Protein AF-S5TGA6-F1 (afdb_monomer_lite)

pLDDT: mean 88.19, std 15.56, range [54.31, 98.81]

Organism: NCBI:txid1198232

Structure (mmCIF, N/CA/C/O backbone):
data_AF-S5TGA6-F1
#
_entry.id   AF-S5TGA6-F1
#
loop_
_atom_site.group_PDB
_atom_site.id
_atom_site.type_symbol
_atom_site.label_atom_id
_atom_site.label_alt_id
_atom_site.label_comp_id
_atom_site.label_asym_id
_atom_site.label_entity_id
_atom_site.label_seq_id
_atom_site.pdbx_PDB_ins_code
_atom_site.Cartn_x
_atom_site.Cartn_y
_atom_site.Cartn_z
_atom_site.occupancy
_atom_site.B_iso_or_equiv
_atom_site.auth_seq_id
_atom_site.auth_comp_id
_atom_site.auth_asym_id
_atom_site.auth_atom_id
_atom_site.pdbx_PDB_model_num
ATOM 1 N N . MET A 1 1 ? 55.217 7.092 -38.363 1.00 58.06 1 MET A N 1
ATOM 2 C CA . MET A 1 1 ? 53.821 7.505 -38.066 1.00 58.06 1 MET A CA 1
ATOM 3 C C . MET A 1 1 ? 52.846 6.341 -37.883 1.00 58.06 1 MET A C 1
ATOM 5 O O . MET A 1 1 ? 52.229 6.282 -36.831 1.00 58.06 1 MET A O 1
ATOM 9 N N . LYS A 1 2 ? 52.725 5.386 -38.821 1.00 56.62 2 LYS A N 1
ATOM 10 C CA . LYS A 1 2 ? 51.739 4.282 -38.725 1.00 56.62 2 LYS A CA 1
ATOM 11 C C . LYS A 1 2 ? 51.888 3.380 -37.480 1.00 56.62 2 LYS A C 1
ATOM 13 O O . LYS A 1 2 ? 50.887 2.978 -36.902 1.00 56.62 2 LYS A O 1
ATOM 18 N N . ALA A 1 3 ? 53.118 3.106 -37.030 1.00 59.44 3 ALA A N 1
ATOM 19 C CA . ALA A 1 3 ? 53.367 2.276 -35.844 1.00 59.44 3 ALA A CA 1
ATOM 20 C C . ALA A 1 3 ? 52.942 2.955 -34.527 1.00 59.44 3 ALA A C 1
ATOM 22 O O . ALA A 1 3 ? 52.358 2.304 -33.668 1.00 59.44 3 ALA A O 1
ATOM 23 N N . ILE A 1 4 ? 53.168 4.265 -34.399 1.00 63.78 4 ILE A N 1
ATOM 24 C CA . ILE A 1 4 ? 52.793 5.059 -33.216 1.00 63.78 4 ILE A CA 1
ATOM 25 C C . ILE A 1 4 ? 51.266 5.138 -33.099 1.00 63.78 4 ILE A C 1
ATOM 27 O O . ILE A 1 4 ? 50.721 4.939 -32.020 1.00 63.78 4 ILE A O 1
ATOM 31 N N . PHE A 1 5 ? 50.572 5.311 -34.227 1.00 64.81 5 PHE A N 1
ATOM 32 C CA . PHE A 1 5 ? 49.107 5.329 -34.277 1.00 64.81 5 PHE A CA 1
ATOM 33 C C . PHE A 1 5 ? 48.487 3.988 -33.862 1.00 64.81 5 PHE A C 1
ATOM 35 O O . PHE A 1 5 ? 47.477 3.959 -33.168 1.00 64.81 5 PHE A O 1
ATOM 42 N N . LYS A 1 6 ? 49.122 2.869 -34.235 1.00 65.25 6 LYS A N 1
ATOM 43 C CA . LYS A 1 6 ? 48.671 1.522 -33.862 1.00 65.25 6 LYS A CA 1
ATOM 44 C C . LYS A 1 6 ? 48.838 1.259 -32.361 1.00 65.25 6 LYS A C 1
ATOM 46 O O . LYS A 1 6 ? 47.935 0.709 -31.746 1.00 65.25 6 LYS A O 1
ATOM 51 N N . HIS A 1 7 ? 49.946 1.704 -31.766 1.00 69.00 7 HIS A N 1
ATOM 52 C CA . HIS A 1 7 ? 50.160 1.597 -30.317 1.00 69.00 7 HIS A CA 1
ATOM 53 C C . HIS A 1 7 ? 49.216 2.514 -29.538 1.00 69.00 7 HIS A C 1
ATOM 55 O O . HIS A 1 7 ? 48.646 2.086 -28.541 1.00 69.00 7 HIS A O 1
ATOM 61 N N . PHE A 1 8 ? 48.978 3.733 -30.025 1.00 72.62 8 PHE A N 1
ATOM 62 C CA . PHE A 1 8 ? 48.020 4.652 -29.415 1.00 72.62 8 PHE A CA 1
ATOM 63 C C . PHE A 1 8 ? 46.593 4.086 -29.455 1.00 72.62 8 PHE A C 1
ATOM 65 O O . PHE A 1 8 ? 45.897 4.098 -28.446 1.00 72.62 8 PHE A O 1
ATOM 72 N N . PHE A 1 9 ? 46.187 3.496 -30.583 1.00 71.56 9 PHE A N 1
ATOM 73 C CA . PHE A 1 9 ? 44.882 2.849 -30.721 1.00 71.56 9 PHE A CA 1
ATOM 74 C C . PHE A 1 9 ? 44.727 1.642 -29.781 1.00 71.56 9 PHE A C 1
ATOM 76 O O . PHE A 1 9 ? 43.699 1.501 -29.126 1.00 71.56 9 PHE A O 1
ATOM 83 N N . VAL A 1 10 ? 45.765 0.810 -29.642 1.00 71.19 10 VAL A N 1
ATOM 84 C CA . VAL A 1 10 ? 45.767 -0.327 -28.703 1.00 71.19 10 VAL A CA 1
ATOM 85 C C . VAL A 1 10 ? 45.691 0.147 -27.247 1.00 71.19 10 VAL A C 1
ATOM 87 O O . VAL A 1 10 ? 44.916 -0.404 -26.472 1.00 71.19 10 VAL A O 1
ATOM 90 N N . ILE A 1 11 ? 46.422 1.202 -26.876 1.00 70.88 11 ILE A N 1
ATOM 91 C CA . ILE A 1 11 ? 46.397 1.773 -25.519 1.00 70.88 11 ILE A CA 1
ATOM 92 C C . ILE A 1 11 ? 45.028 2.394 -25.196 1.00 70.88 11 ILE A C 1
ATOM 94 O O . ILE A 1 11 ? 44.539 2.235 -24.080 1.00 70.88 11 ILE A O 1
ATOM 98 N N . VAL A 1 12 ? 44.380 3.063 -26.155 1.00 71.56 12 VAL A N 1
ATOM 99 C CA . VAL A 1 12 ? 43.028 3.625 -25.978 1.00 71.56 12 VAL A CA 1
ATOM 100 C C . VAL A 1 12 ? 41.984 2.517 -25.807 1.00 71.56 12 VAL A C 1
ATOM 102 O O . VAL A 1 12 ? 41.142 2.611 -24.914 1.00 71.56 12 VAL A O 1
ATOM 105 N N . VAL A 1 13 ? 42.062 1.437 -26.591 1.00 71.06 13 VAL A N 1
ATOM 106 C CA . VAL A 1 13 ? 41.156 0.281 -26.458 1.00 71.06 13 VAL A CA 1
ATOM 107 C C . VAL A 1 13 ? 41.368 -0.442 -25.123 1.00 71.06 13 VAL A C 1
ATOM 109 O O . VAL A 1 13 ? 40.393 -0.748 -24.442 1.00 71.06 13 VAL A O 1
ATOM 112 N N . ILE A 1 14 ? 42.618 -0.651 -24.694 1.00 67.69 14 ILE A N 1
ATOM 113 C CA . ILE A 1 14 ? 42.930 -1.294 -23.406 1.00 67.69 14 ILE A CA 1
ATOM 114 C C . ILE A 1 14 ? 42.445 -0.439 -22.225 1.00 67.69 14 ILE A C 1
ATOM 116 O O . ILE A 1 14 ? 41.804 -0.969 -21.323 1.00 67.69 14 ILE A O 1
ATOM 120 N N . ASN A 1 15 ? 42.674 0.878 -22.242 1.00 61.03 15 ASN A N 1
ATOM 121 C CA . ASN A 1 15 ? 42.195 1.767 -21.175 1.00 61.03 15 ASN A CA 1
ATOM 122 C C . ASN A 1 15 ? 40.662 1.881 -21.135 1.00 61.03 15 ASN A C 1
ATOM 124 O O . ASN A 1 15 ? 40.094 2.050 -20.059 1.00 61.03 15 ASN A O 1
ATOM 128 N N . SER A 1 16 ? 39.984 1.726 -22.276 1.00 61.44 16 SER A N 1
ATOM 129 C CA . SER A 1 16 ? 38.515 1.719 -22.337 1.00 61.44 16 SER A CA 1
ATOM 130 C C . SER A 1 16 ? 37.903 0.426 -21.778 1.00 61.44 16 SER A C 1
ATOM 132 O O . SER A 1 16 ? 36.767 0.441 -21.314 1.00 61.44 16 SER A O 1
ATOM 134 N N . LEU A 1 17 ? 38.650 -0.685 -21.768 1.00 60.00 17 LEU A N 1
ATOM 135 C CA . LEU A 1 17 ? 38.204 -1.973 -21.215 1.00 60.00 17 LEU A CA 1
ATOM 136 C C . LEU A 1 17 ? 38.352 -2.067 -19.685 1.00 60.00 17 LEU A C 1
ATOM 138 O O . LEU A 1 17 ? 37.691 -2.891 -19.056 1.00 60.00 17 LEU A O 1
ATOM 142 N N . ILE A 1 18 ? 39.177 -1.218 -19.063 1.00 59.59 18 ILE A N 1
ATOM 143 C CA . ILE A 1 18 ? 39.381 -1.205 -17.600 1.00 59.59 18 ILE A CA 1
ATOM 144 C C . ILE A 1 18 ? 38.226 -0.480 -16.874 1.00 59.59 18 ILE A C 1
ATOM 146 O O . ILE A 1 18 ? 37.986 -0.710 -15.689 1.00 59.59 18 ILE A O 1
ATOM 150 N N . ALA A 1 19 ? 37.438 0.331 -17.586 1.00 54.31 19 ALA A N 1
ATOM 151 C CA . ALA A 1 19 ? 36.354 1.133 -17.013 1.00 54.31 19 ALA A CA 1
ATOM 152 C C . ALA A 1 19 ? 35.086 0.343 -16.611 1.00 54.31 19 ALA A C 1
ATOM 154 O O . ALA A 1 19 ? 34.166 0.929 -16.045 1.00 54.31 19 ALA A O 1
ATOM 155 N N . CYS A 1 20 ? 35.016 -0.973 -16.844 1.00 55.56 20 CYS A N 1
ATOM 156 C CA . CYS A 1 20 ? 33.827 -1.778 -16.517 1.00 55.56 20 CYS A CA 1
ATOM 157 C C . CYS A 1 20 ? 33.898 -2.532 -15.175 1.00 55.56 20 CYS A C 1
ATOM 159 O O . CYS A 1 20 ? 32.923 -3.176 -14.797 1.00 55.56 20 CYS A O 1
ATOM 161 N N . ALA A 1 21 ? 35.005 -2.464 -14.428 1.00 61.00 21 ALA A N 1
ATOM 162 C CA . ALA A 1 21 ? 35.167 -3.250 -13.193 1.00 61.00 21 ALA A CA 1
ATOM 163 C C . ALA A 1 21 ? 34.628 -2.567 -11.915 1.00 61.00 21 ALA A C 1
ATOM 165 O O . ALA A 1 21 ? 34.647 -3.163 -10.840 1.00 61.00 21 ALA A O 1
ATOM 166 N N . GLY A 1 22 ? 34.150 -1.325 -12.015 1.00 60.59 22 GLY A N 1
ATOM 167 C CA . GLY A 1 22 ? 33.718 -0.506 -10.880 1.00 60.59 22 GLY A CA 1
ATOM 168 C C . GLY A 1 22 ? 32.207 -0.319 -10.784 1.00 60.59 22 GLY A C 1
ATOM 169 O O . GLY A 1 22 ? 31.759 0.806 -10.589 1.00 60.59 22 GLY A O 1
ATOM 170 N N . ALA A 1 23 ? 31.406 -1.376 -10.945 1.00 59.59 23 ALA A N 1
ATOM 171 C CA . ALA A 1 23 ? 29.991 -1.281 -10.589 1.00 59.59 23 ALA A CA 1
ATOM 172 C C . ALA A 1 23 ? 29.880 -1.032 -9.068 1.00 59.59 23 ALA A C 1
ATOM 174 O O . ALA A 1 23 ? 30.534 -1.743 -8.295 1.00 59.59 23 ALA A O 1
ATOM 175 N N . PRO A 1 24 ? 29.093 -0.041 -8.604 1.00 59.75 24 PRO A N 1
ATOM 176 C CA . PRO A 1 24 ? 28.864 0.147 -7.178 1.00 59.75 24 PRO A CA 1
ATOM 177 C C . PRO A 1 24 ? 28.312 -1.158 -6.603 1.00 59.75 24 PRO A C 1
ATOM 179 O O . PRO A 1 24 ? 27.376 -1.740 -7.152 1.00 59.75 24 PRO A O 1
ATOM 182 N N . LYS A 1 25 ? 28.909 -1.641 -5.508 1.00 57.88 25 LYS A N 1
ATOM 183 C CA . LYS A 1 25 ? 28.370 -2.790 -4.778 1.00 57.88 25 LYS A CA 1
ATOM 184 C C . LYS A 1 25 ? 26.998 -2.383 -4.247 1.00 57.88 25 LYS A C 1
ATOM 186 O O . LYS A 1 25 ? 26.910 -1.677 -3.246 1.00 57.88 25 LYS A O 1
ATOM 191 N N . ASN A 1 26 ? 25.945 -2.791 -4.953 1.00 57.09 26 ASN A N 1
ATOM 192 C CA . ASN A 1 26 ? 24.577 -2.706 -4.466 1.00 57.09 26 ASN A CA 1
ATOM 193 C C . ASN A 1 26 ? 24.551 -3.426 -3.106 1.00 57.09 26 ASN A C 1
ATOM 195 O O . ASN A 1 26 ? 24.999 -4.578 -3.063 1.00 57.09 26 ASN A O 1
ATOM 199 N N . PRO A 1 27 ? 24.152 -2.777 -1.995 1.00 59.16 27 PRO A N 1
ATOM 200 C CA . PRO A 1 27 ? 24.089 -3.437 -0.698 1.00 59.16 27 PRO A CA 1
ATOM 201 C C . PRO A 1 27 ? 23.261 -4.715 -0.845 1.00 59.16 27 PRO A C 1
ATOM 203 O O . PRO A 1 27 ? 22.078 -4.675 -1.168 1.00 59.16 27 PRO A O 1
ATOM 206 N N . HIS A 1 28 ? 23.947 -5.849 -0.703 1.00 55.44 28 HIS A N 1
ATOM 207 C CA . HIS A 1 28 ? 23.468 -7.179 -1.055 1.00 55.44 28 HIS A CA 1
ATOM 208 C C . HIS A 1 28 ? 22.033 -7.433 -0.568 1.00 55.44 28 HIS A C 1
ATOM 210 O O . HIS A 1 28 ? 21.789 -7.572 0.632 1.00 55.44 28 HIS A O 1
ATOM 216 N N . SER A 1 29 ? 21.086 -7.580 -1.498 1.00 61.31 29 SER A N 1
ATOM 217 C CA . SER A 1 29 ? 19.847 -8.298 -1.216 1.00 61.31 29 SER A CA 1
ATOM 218 C C . SER A 1 29 ? 20.216 -9.762 -0.968 1.00 61.31 29 SER A C 1
ATOM 220 O O . SER A 1 29 ? 20.602 -10.463 -1.903 1.00 61.31 29 SER A O 1
ATOM 222 N N . ILE A 1 30 ? 20.130 -10.219 0.281 1.00 67.06 30 ILE A N 1
ATOM 2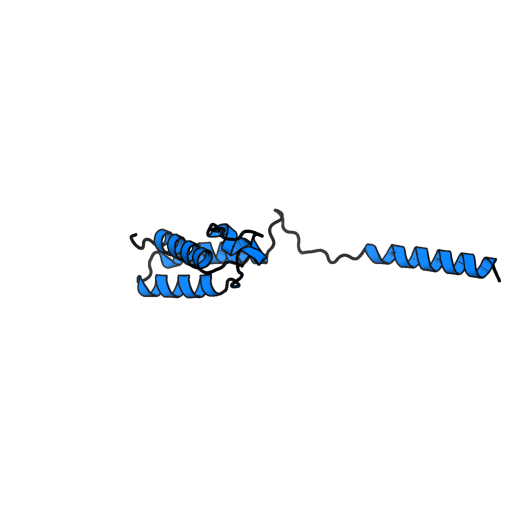23 C CA . ILE A 1 30 ? 20.425 -11.608 0.685 1.00 67.06 30 ILE A CA 1
ATOM 224 C C . ILE A 1 30 ? 19.552 -12.631 -0.087 1.00 67.06 30 ILE A C 1
ATOM 226 O O . ILE A 1 30 ? 19.922 -13.791 -0.214 1.00 67.06 30 ILE A O 1
ATOM 230 N N . ASP A 1 31 ? 18.424 -12.187 -0.645 1.00 80.56 31 ASP A N 1
ATOM 231 C CA . ASP A 1 31 ? 17.352 -12.983 -1.260 1.00 80.56 31 ASP A CA 1
ATOM 232 C C . ASP A 1 31 ? 16.899 -12.472 -2.650 1.00 80.56 31 ASP A C 1
ATOM 234 O O . ASP A 1 31 ? 15.914 -12.961 -3.194 1.00 80.56 31 ASP A O 1
ATOM 238 N N . GLY A 1 32 ? 17.578 -11.473 -3.228 1.00 83.69 32 GLY A N 1
ATOM 239 C CA . GLY A 1 32 ? 17.185 -10.860 -4.508 1.00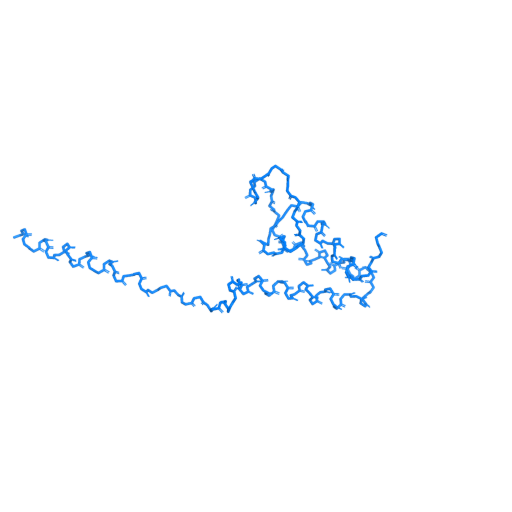 83.69 32 GLY A CA 1
ATOM 240 C C . GLY A 1 32 ? 16.081 -9.793 -4.427 1.00 83.69 32 GLY A C 1
ATOM 241 O O . GLY A 1 32 ? 15.688 -9.251 -5.459 1.00 83.69 32 GLY A O 1
ATOM 242 N N . ILE A 1 33 ? 15.585 -9.453 -3.232 1.00 87.25 33 ILE A N 1
ATOM 243 C CA . ILE A 1 33 ? 14.549 -8.428 -3.047 1.00 87.25 33 ILE A CA 1
ATOM 244 C C . ILE A 1 33 ? 15.192 -7.051 -2.847 1.00 87.25 33 ILE A C 1
ATOM 246 O O . ILE A 1 33 ? 16.022 -6.862 -1.953 1.00 87.25 33 ILE A O 1
ATOM 250 N N . ASN A 1 34 ? 14.760 -6.065 -3.645 1.00 89.69 34 ASN A N 1
ATOM 251 C CA . ASN A 1 34 ? 15.135 -4.660 -3.466 1.00 89.69 34 ASN A CA 1
ATOM 252 C C . ASN A 1 34 ? 14.849 -4.216 -2.005 1.00 89.69 34 ASN A C 1
ATOM 254 O O . ASN A 1 34 ? 13.715 -4.385 -1.541 1.00 89.69 34 ASN A O 1
ATOM 258 N N . PRO A 1 35 ? 15.827 -3.629 -1.281 1.00 92.75 35 PRO A N 1
ATOM 259 C CA . PRO A 1 35 ? 15.643 -3.169 0.098 1.00 92.75 35 PRO A CA 1
ATOM 260 C C . PRO A 1 35 ? 14.431 -2.251 0.325 1.00 92.75 35 PRO A C 1
ATOM 262 O O . PRO A 1 35 ? 13.738 -2.405 1.329 1.00 92.75 35 PRO A O 1
ATOM 265 N N . GLU A 1 36 ? 14.123 -1.347 -0.608 1.00 93.75 36 GLU A N 1
ATOM 266 C CA . GLU A 1 36 ? 12.948 -0.468 -0.531 1.00 93.75 36 GLU A CA 1
ATOM 267 C C . GLU A 1 36 ? 11.640 -1.254 -0.648 1.00 93.75 36 GLU A C 1
ATOM 269 O O . GLU A 1 36 ? 10.658 -0.958 0.035 1.00 93.75 36 GLU A O 1
ATOM 274 N N . THR A 1 37 ? 11.618 -2.276 -1.508 1.00 95.38 37 THR A N 1
ATOM 275 C CA . THR A 1 37 ? 10.475 -3.186 -1.625 1.00 95.38 37 THR A CA 1
ATOM 276 C C . THR A 1 37 ? 10.270 -3.944 -0.328 1.00 95.38 37 THR A C 1
ATOM 278 O O . THR A 1 37 ? 9.156 -3.940 0.192 1.00 95.38 37 THR A O 1
ATOM 281 N N . ARG A 1 38 ? 11.337 -4.493 0.265 1.00 95.19 38 ARG A N 1
ATOM 282 C CA . ARG A 1 38 ? 11.247 -5.133 1.585 1.00 95.19 38 ARG A CA 1
ATOM 283 C C . ARG A 1 38 ? 10.689 -4.169 2.628 1.00 95.19 38 ARG A C 1
ATOM 285 O O . ARG A 1 38 ? 9.733 -4.512 3.313 1.00 95.19 38 ARG A O 1
ATOM 292 N N . GLN A 1 39 ? 11.233 -2.956 2.714 1.00 96.56 39 GLN A N 1
ATOM 293 C CA . GLN A 1 39 ? 10.780 -1.955 3.679 1.00 96.56 39 GLN A CA 1
ATOM 294 C C . GLN A 1 39 ? 9.285 -1.648 3.534 1.00 96.56 39 GLN A C 1
ATOM 296 O O . GLN A 1 39 ? 8.579 -1.539 4.532 1.00 96.56 39 GLN A O 1
ATOM 301 N N . ARG A 1 40 ? 8.785 -1.529 2.302 1.00 97.75 40 ARG A N 1
ATOM 302 C CA . ARG A 1 40 ? 7.370 -1.251 2.033 1.00 97.75 40 ARG A CA 1
ATOM 303 C C . ARG A 1 40 ? 6.460 -2.420 2.402 1.00 97.75 40 ARG A C 1
ATOM 305 O O . ARG A 1 40 ? 5.398 -2.182 2.968 1.00 97.75 40 ARG A O 1
ATOM 312 N N . ILE A 1 41 ? 6.879 -3.658 2.137 1.00 97.50 41 ILE A N 1
ATOM 313 C CA . ILE A 1 41 ? 6.122 -4.852 2.541 1.00 97.50 41 ILE A CA 1
ATOM 314 C C . ILE A 1 41 ? 6.102 -5.005 4.068 1.00 97.50 41 ILE A C 1
ATOM 316 O O . ILE A 1 41 ? 5.040 -5.245 4.640 1.00 97.50 41 ILE A O 1
ATOM 320 N N . GLU A 1 42 ? 7.226 -4.777 4.749 1.00 97.94 42 GLU A N 1
ATOM 321 C CA . GLU A 1 42 ? 7.263 -4.782 6.219 1.00 97.94 42 GLU A CA 1
ATOM 322 C C . GLU A 1 42 ? 6.416 -3.651 6.820 1.00 97.94 42 GLU A C 1
ATOM 324 O O . GLU A 1 42 ? 5.706 -3.855 7.807 1.00 97.94 42 GLU A O 1
ATOM 329 N N . ALA A 1 43 ? 6.420 -2.465 6.204 1.00 98.44 43 ALA A N 1
ATOM 330 C CA . ALA A 1 43 ? 5.570 -1.353 6.623 1.00 98.44 43 ALA A CA 1
ATOM 331 C C . ALA A 1 43 ? 4.077 -1.665 6.429 1.00 98.44 43 ALA A C 1
ATOM 333 O O . ALA A 1 43 ? 3.272 -1.327 7.294 1.00 98.44 43 ALA A O 1
ATOM 334 N N . TRP A 1 44 ? 3.707 -2.347 5.341 1.00 98.44 44 TRP A N 1
ATOM 335 C CA . TRP A 1 44 ? 2.339 -2.814 5.101 1.00 98.44 44 TRP A CA 1
ATOM 336 C C . TRP A 1 44 ? 1.883 -3.829 6.149 1.00 98.44 44 TRP A C 1
ATOM 338 O O . TRP A 1 44 ? 0.809 -3.691 6.734 1.00 98.44 44 TRP A O 1
ATOM 348 N N . LYS A 1 45 ? 2.727 -4.823 6.438 1.00 98.19 45 LYS A N 1
ATOM 349 C CA . LYS A 1 45 ? 2.470 -5.813 7.487 1.00 98.19 45 LYS A CA 1
ATOM 350 C C . LYS A 1 45 ? 2.286 -5.137 8.847 1.00 98.19 45 LYS A C 1
ATOM 352 O O . LYS A 1 45 ? 1.293 -5.379 9.527 1.00 98.19 45 LYS A O 1
ATOM 357 N N . THR A 1 46 ? 3.196 -4.228 9.194 1.00 98.25 46 THR A N 1
ATOM 358 C CA . THR A 1 46 ? 3.143 -3.453 10.442 1.00 98.25 46 THR A CA 1
ATOM 359 C C . THR A 1 46 ? 1.861 -2.624 10.534 1.00 98.25 46 THR A C 1
ATOM 361 O O . THR A 1 46 ? 1.221 -2.603 11.585 1.00 98.25 46 THR A O 1
ATOM 364 N N . LEU A 1 47 ? 1.460 -1.968 9.439 1.00 98.31 47 LEU A N 1
ATOM 365 C CA . LEU A 1 47 ? 0.211 -1.213 9.357 1.00 98.31 47 LEU A CA 1
ATOM 366 C C . LEU A 1 47 ? -0.987 -2.101 9.719 1.00 98.31 47 LEU A C 1
ATOM 368 O O . LEU A 1 47 ? -1.778 -1.711 10.575 1.00 98.31 47 LEU A O 1
ATOM 372 N N . ILE A 1 48 ? -1.099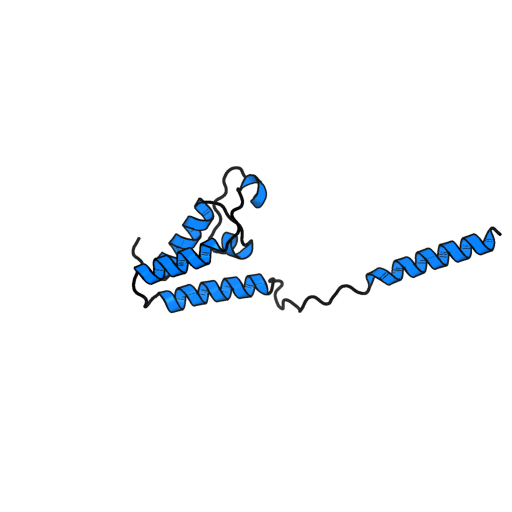 -3.287 9.112 1.00 98.25 48 ILE A N 1
ATOM 373 C CA . ILE A 1 48 ? -2.188 -4.245 9.371 1.00 98.25 48 ILE A CA 1
ATOM 374 C C . ILE A 1 48 ? -2.184 -4.709 10.832 1.00 98.25 48 ILE A C 1
ATOM 376 O O . ILE A 1 48 ? -3.204 -4.602 11.516 1.00 98.25 48 ILE A O 1
ATOM 380 N N . GLU A 1 49 ? -1.036 -5.166 11.335 1.00 97.25 49 GLU A N 1
ATOM 381 C CA . GLU A 1 49 ? -0.900 -5.691 12.700 1.00 97.25 49 GLU A CA 1
ATOM 382 C C . GLU A 1 49 ? -1.246 -4.640 13.766 1.00 97.25 49 GLU A C 1
ATOM 384 O O . GLU A 1 49 ? -1.933 -4.934 14.747 1.00 97.25 49 GLU A O 1
ATOM 389 N N . GLN A 1 50 ? -0.816 -3.392 13.565 1.00 96.06 50 GLN A N 1
ATOM 390 C CA . GLN A 1 50 ? -1.106 -2.286 14.481 1.00 96.06 50 GLN A CA 1
ATOM 391 C C . GLN A 1 50 ? -2.516 -1.709 14.289 1.00 96.06 50 GLN A C 1
ATOM 393 O O . GLN A 1 50 ? -3.076 -1.122 15.220 1.00 96.06 50 GLN A O 1
ATOM 398 N N . GLY A 1 51 ? -3.091 -1.856 13.095 1.00 95.06 51 GLY A N 1
ATOM 399 C CA . GLY A 1 51 ? -4.413 -1.352 12.733 1.00 95.06 51 GLY A CA 1
ATOM 400 C C . GLY A 1 51 ? -5.567 -2.159 13.323 1.00 95.06 51 GLY A C 1
ATOM 401 O O . GLY A 1 51 ? -6.615 -1.587 13.615 1.00 95.06 51 GLY A O 1
ATOM 402 N N . ALA A 1 52 ? -5.373 -3.455 13.585 1.00 93.88 52 ALA A N 1
ATOM 403 C CA . ALA A 1 52 ? -6.435 -4.364 14.032 1.00 93.88 52 ALA A CA 1
ATOM 404 C C . ALA A 1 52 ? -7.188 -3.901 15.299 1.00 93.88 52 ALA A C 1
ATOM 406 O O . ALA A 1 52 ? -8.368 -4.197 15.461 1.00 93.88 52 ALA A O 1
ATOM 407 N N . LYS A 1 53 ? -6.527 -3.148 16.192 1.00 94.00 53 LYS A N 1
ATOM 408 C CA . LYS A 1 53 ? -7.111 -2.647 17.455 1.00 94.00 53 LYS A CA 1
ATOM 409 C C . LYS A 1 53 ? -7.591 -1.191 17.396 1.00 94.00 53 LYS A C 1
ATOM 411 O O . LYS A 1 53 ? -7.998 -0.652 18.423 1.00 94.00 53 LYS A O 1
ATOM 416 N N . LYS A 1 54 ? -7.488 -0.526 16.243 1.00 96.56 54 LYS A N 1
ATOM 417 C CA . LYS A 1 54 ? -7.879 0.882 16.086 1.00 96.56 54 LYS A CA 1
ATOM 418 C C . LYS A 1 54 ? -9.389 1.027 15.836 1.00 96.56 54 LYS A C 1
ATOM 420 O O . LYS A 1 54 ? -10.016 0.069 15.389 1.00 96.56 54 LYS A O 1
ATOM 425 N N . PRO A 1 55 ? -9.977 2.210 16.083 1.00 98.06 55 PRO A N 1
ATOM 426 C CA . PRO A 1 55 ? -11.293 2.566 15.556 1.00 98.06 55 PRO A CA 1
ATOM 427 C C . PRO A 1 55 ? -11.348 2.437 14.028 1.00 98.06 55 PRO A C 1
ATOM 429 O O . PRO A 1 55 ? -10.351 2.679 13.347 1.00 98.06 55 PRO A O 1
ATOM 432 N N . ASP A 1 56 ? -12.513 2.108 13.472 1.00 98.19 56 ASP A N 1
ATOM 433 C CA . ASP A 1 56 ? -12.630 1.825 12.034 1.00 98.19 56 ASP A CA 1
ATOM 434 C C . ASP A 1 56 ? -12.281 3.024 11.147 1.00 98.19 56 ASP A C 1
ATOM 436 O O . ASP A 1 56 ? -11.631 2.856 10.116 1.00 98.19 56 ASP A O 1
ATOM 440 N N . ILE A 1 57 ? -12.615 4.245 11.575 1.00 98.12 57 ILE A N 1
ATOM 441 C CA . ILE A 1 57 ? -12.228 5.456 10.842 1.00 98.12 57 ILE A CA 1
ATOM 442 C C . ILE A 1 57 ? -10.703 5.622 10.759 1.00 98.12 57 ILE A C 1
ATOM 444 O O . ILE A 1 57 ? -10.175 6.016 9.721 1.00 98.12 57 ILE A O 1
ATOM 448 N N . ASP A 1 58 ? -9.977 5.244 11.811 1.00 98.44 58 ASP A N 1
ATOM 449 C CA . ASP A 1 58 ? -8.518 5.322 11.833 1.00 98.44 58 ASP A CA 1
ATOM 450 C C . ASP A 1 58 ? -7.889 4.241 10.947 1.00 98.44 58 ASP A C 1
ATOM 452 O O . ASP A 1 58 ? -6.865 4.495 10.311 1.00 98.44 58 ASP A O 1
ATOM 456 N N . LYS A 1 59 ? -8.504 3.051 10.861 1.00 98.56 59 LYS A N 1
ATOM 457 C CA . LYS A 1 59 ? -8.098 2.003 9.907 1.00 98.56 59 LYS A CA 1
ATOM 458 C C . LYS A 1 59 ? -8.253 2.494 8.469 1.00 98.56 59 LYS A C 1
ATOM 460 O O . LYS A 1 59 ? -7.305 2.408 7.692 1.00 98.56 59 LYS A O 1
ATOM 465 N N . LEU A 1 60 ? -9.428 3.039 8.137 1.00 98.62 60 LEU A N 1
ATOM 466 C CA . LEU A 1 60 ? -9.748 3.565 6.808 1.00 98.62 60 LEU A CA 1
ATOM 467 C C . LEU A 1 60 ? -8.744 4.635 6.375 1.00 98.62 60 LEU A C 1
ATOM 469 O O . LEU A 1 60 ? -8.152 4.516 5.301 1.00 98.62 60 LEU A O 1
ATOM 473 N N . ASN A 1 61 ? -8.502 5.628 7.232 1.00 98.69 61 ASN A N 1
ATOM 474 C CA . ASN A 1 61 ? -7.551 6.702 6.951 1.00 98.69 61 ASN A CA 1
ATOM 475 C C . ASN A 1 61 ? -6.128 6.158 6.775 1.00 98.69 61 ASN A C 1
ATOM 477 O O . ASN A 1 61 ? -5.483 6.440 5.769 1.00 98.69 61 ASN A O 1
ATOM 481 N N . ALA A 1 62 ? -5.656 5.313 7.697 1.00 98.56 62 ALA A N 1
ATOM 482 C CA . ALA A 1 62 ? -4.292 4.792 7.644 1.00 98.56 62 ALA A CA 1
ATOM 483 C C . ALA A 1 62 ? -4.036 3.915 6.405 1.00 98.56 62 ALA A C 1
ATOM 485 O O . ALA A 1 62 ? -2.977 4.021 5.784 1.00 98.56 62 ALA A O 1
ATOM 486 N N . VAL A 1 63 ? -4.999 3.072 6.017 1.00 98.69 63 VAL A N 1
ATOM 487 C CA . VAL A 1 63 ? -4.904 2.250 4.801 1.00 98.69 63 VAL A CA 1
ATOM 488 C C . VAL A 1 63 ? -4.965 3.114 3.546 1.00 98.69 63 VAL A C 1
ATOM 490 O O . VAL A 1 63 ? -4.149 2.931 2.642 1.00 98.69 63 VAL A O 1
ATOM 493 N N . ASN A 1 64 ? -5.883 4.080 3.490 1.00 98.81 64 ASN A N 1
ATOM 494 C CA . ASN A 1 64 ? -5.991 4.988 2.354 1.00 98.81 64 ASN A CA 1
ATOM 495 C C . ASN A 1 64 ? -4.699 5.794 2.149 1.00 98.81 64 ASN A C 1
ATOM 497 O O . ASN A 1 64 ? -4.164 5.813 1.041 1.00 98.81 64 ASN A O 1
ATOM 501 N N . ASP A 1 65 ? -4.162 6.385 3.215 1.00 98.75 65 ASP A N 1
ATOM 502 C CA . ASP A 1 65 ? -2.930 7.178 3.178 1.00 98.75 65 ASP A CA 1
ATOM 503 C C . ASP A 1 65 ? -1.702 6.337 2.824 1.00 98.75 65 ASP A C 1
ATOM 505 O O . ASP A 1 65 ? -0.765 6.828 2.191 1.00 98.75 65 ASP A O 1
ATOM 509 N N . PHE A 1 66 ? -1.676 5.068 3.237 1.00 98.75 66 PHE A N 1
ATOM 510 C CA . PHE A 1 66 ? -0.598 4.158 2.875 1.00 98.75 66 PHE A CA 1
ATOM 511 C C . PHE A 1 66 ? -0.643 3.802 1.388 1.00 98.75 66 PHE A C 1
ATOM 513 O O . PHE A 1 66 ? 0.362 3.959 0.694 1.00 98.75 66 PHE A O 1
ATOM 520 N N . VAL A 1 67 ? -1.794 3.334 0.897 1.00 98.69 67 VAL A N 1
ATOM 521 C CA . VAL A 1 67 ? -1.932 2.841 -0.481 1.00 98.69 67 VAL A CA 1
ATOM 522 C C . VAL A 1 67 ? -1.824 3.980 -1.496 1.00 98.69 67 VAL A C 1
ATOM 524 O O . VAL A 1 67 ? -1.218 3.791 -2.541 1.00 98.69 67 VAL A O 1
ATOM 527 N N . ASN A 1 68 ? -2.283 5.193 -1.172 1.00 98.62 68 ASN A N 1
ATOM 528 C CA . ASN A 1 68 ? -2.181 6.352 -2.074 1.00 98.62 68 ASN A CA 1
ATOM 529 C C . ASN A 1 68 ? -0.740 6.861 -2.303 1.00 98.62 68 ASN A C 1
ATOM 531 O O . ASN A 1 68 ? -0.544 7.820 -3.043 1.00 98.62 68 ASN A O 1
ATOM 535 N N . LYS A 1 69 ? 0.276 6.250 -1.676 1.00 98.25 69 LYS A N 1
ATOM 536 C CA . LYS A 1 69 ? 1.700 6.504 -1.978 1.00 98.25 69 LYS A CA 1
ATOM 537 C C . LYS A 1 69 ? 2.223 5.665 -3.150 1.00 98.25 69 LYS A C 1
ATOM 539 O O . LYS A 1 69 ? 3.366 5.859 -3.567 1.00 98.25 69 LYS A O 1
ATOM 544 N N . VAL A 1 70 ? 1.433 4.699 -3.616 1.00 97.94 70 VAL A N 1
ATOM 545 C CA . VAL A 1 70 ? 1.666 3.954 -4.859 1.00 97.94 70 VAL A CA 1
ATOM 546 C C . VAL A 1 70 ? 1.473 4.905 -6.040 1.00 97.94 70 VAL A C 1
ATOM 548 O O . VAL A 1 70 ? 0.606 5.777 -6.002 1.00 97.94 70 VAL A O 1
ATOM 551 N N . GLU A 1 71 ? 2.303 4.768 -7.071 1.00 98.50 71 GLU A N 1
ATOM 552 C CA . GLU A 1 71 ? 2.177 5.575 -8.282 1.00 98.50 71 GLU A CA 1
ATOM 553 C C . GLU A 1 71 ? 0.952 5.138 -9.093 1.00 98.50 71 GLU A C 1
ATOM 555 O O . GLU A 1 71 ? 0.758 3.947 -9.333 1.00 98.50 71 GLU A O 1
ATOM 560 N N . PHE A 1 72 ? 0.131 6.097 -9.527 1.00 98.56 72 PHE A N 1
ATOM 561 C CA . PHE A 1 72 ? -0.996 5.793 -10.402 1.00 98.56 72 PHE A CA 1
ATOM 562 C C . PHE A 1 72 ? -0.498 5.555 -11.831 1.00 98.56 72 PHE A C 1
ATOM 564 O O . PHE A 1 72 ? -0.003 6.488 -12.469 1.00 98.56 72 PHE A O 1
ATOM 571 N N . VAL A 1 73 ? -0.641 4.334 -12.347 1.00 98.69 73 VAL A N 1
ATOM 572 C CA . VAL A 1 73 ? -0.172 3.953 -13.689 1.00 98.69 73 VAL A CA 1
ATOM 573 C C . VAL A 1 73 ? -1.219 3.076 -14.360 1.00 98.69 73 VAL A C 1
ATOM 575 O O . VAL A 1 73 ? -1.543 2.021 -13.833 1.00 98.69 73 VAL A O 1
ATOM 578 N N . TYR A 1 74 ? -1.702 3.481 -15.540 1.00 98.50 74 TYR A N 1
ATOM 579 C CA . TYR A 1 74 ? -2.646 2.671 -16.316 1.00 98.50 74 TYR A CA 1
ATOM 580 C C . TYR A 1 74 ? -2.043 1.321 -16.720 1.00 98.50 74 TYR A C 1
ATOM 582 O O . TYR A 1 74 ? -0.875 1.248 -17.128 1.00 98.50 74 TYR A O 1
ATOM 590 N N . ASP A 1 75 ? -2.878 0.288 -16.744 1.00 98.69 75 ASP A N 1
ATOM 591 C CA . ASP A 1 75 ? -2.488 -1.085 -17.074 1.00 98.69 75 ASP A CA 1
ATOM 592 C C . ASP A 1 75 ? -1.749 -1.250 -18.392 1.00 98.69 75 ASP A C 1
ATOM 594 O O . ASP A 1 75 ? -0.821 -2.057 -18.502 1.00 98.69 75 ASP A O 1
ATOM 598 N N . ILE A 1 76 ? -2.105 -0.456 -19.401 1.00 98.50 76 ILE A N 1
ATOM 599 C CA . ILE A 1 76 ? -1.449 -0.560 -20.702 1.00 98.50 76 ILE A CA 1
ATOM 600 C C . ILE A 1 76 ? 0.036 -0.192 -20.621 1.00 98.50 76 ILE A C 1
ATOM 602 O O . ILE A 1 76 ? 0.843 -0.740 -21.370 1.00 98.50 76 ILE A O 1
ATOM 606 N N . TYR A 1 77 ? 0.411 0.688 -19.688 1.00 98.56 77 TYR A N 1
ATOM 607 C CA . TYR A 1 77 ? 1.798 1.087 -19.456 1.00 98.56 77 TYR A CA 1
ATOM 608 C C . TYR A 1 77 ? 2.494 0.204 -18.422 1.00 98.56 77 TYR A C 1
ATOM 610 O O . TYR A 1 77 ? 3.692 -0.042 -18.547 1.00 98.56 77 TYR A O 1
ATOM 618 N N . HIS A 1 78 ? 1.761 -0.275 -17.416 1.00 98.38 78 HIS A N 1
ATOM 619 C CA . HIS A 1 78 ? 2.321 -1.079 -16.333 1.00 98.38 78 HIS A CA 1
ATOM 620 C C . HIS A 1 78 ? 2.447 -2.564 -16.709 1.00 98.38 78 HIS A C 1
ATOM 622 O O . HIS A 1 78 ? 3.528 -3.145 -16.616 1.00 98.38 78 HIS A O 1
ATOM 628 N N . TRP A 1 79 ? 1.354 -3.165 -17.181 1.00 98.19 79 TRP A N 1
ATOM 629 C CA . TRP A 1 79 ? 1.225 -4.600 -17.449 1.00 98.19 79 TRP A CA 1
ATOM 630 C C . TRP A 1 79 ? 1.209 -4.946 -18.943 1.00 98.19 79 TRP A C 1
ATOM 632 O O . TRP A 1 79 ? 1.283 -6.122 -19.308 1.00 98.19 79 TRP A O 1
ATOM 642 N N . GLY A 1 80 ? 1.092 -3.948 -19.828 1.00 98.25 80 GLY A N 1
ATOM 643 C CA . GLY A 1 80 ? 0.915 -4.175 -21.267 1.00 98.25 80 GLY A CA 1
ATOM 644 C C . GLY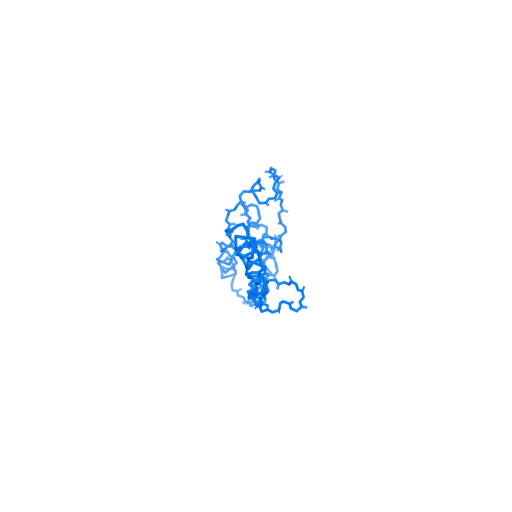 A 1 80 ? -0.422 -4.850 -21.587 1.00 98.25 80 GLY A C 1
ATOM 645 O O . GLY A 1 80 ? -0.541 -5.587 -22.571 1.00 98.25 80 GLY A O 1
ATOM 646 N N . LYS A 1 81 ? -1.415 -4.650 -20.719 1.00 98.12 81 LYS A N 1
ATOM 647 C CA . LYS A 1 81 ? -2.770 -5.192 -20.824 1.00 98.12 81 LYS A CA 1
ATOM 648 C C . LYS A 1 81 ? -3.760 -4.041 -20.823 1.00 98.12 81 LYS A C 1
ATOM 650 O O . LYS A 1 81 ? -3.474 -2.980 -20.293 1.00 98.12 81 LYS A O 1
ATOM 655 N N . GLN A 1 82 ? -4.904 -4.241 -21.464 1.00 97.19 82 GLN A N 1
ATOM 656 C CA . GLN A 1 82 ? -5.956 -3.229 -21.450 1.00 97.19 82 GLN A CA 1
ATOM 657 C C . GLN A 1 82 ? -6.609 -3.106 -20.065 1.00 97.19 82 GLN A C 1
ATOM 659 O O . GLN A 1 82 ? -7.075 -2.025 -19.736 1.00 97.19 82 GLN A O 1
ATOM 664 N N . ASP A 1 83 ? -6.656 -4.215 -19.326 1.00 98.19 83 ASP A N 1
ATOM 665 C CA . ASP A 1 83 ? -7.298 -4.363 -18.020 1.00 98.19 83 ASP A CA 1
ATOM 666 C C . ASP A 1 83 ? -6.629 -5.567 -17.318 1.00 98.19 83 ASP A C 1
ATOM 668 O O . ASP A 1 83 ? -6.613 -6.683 -17.865 1.00 98.19 83 ASP A O 1
ATOM 672 N N . TYR A 1 84 ? -5.957 -5.333 -16.195 1.00 98.62 84 TYR A N 1
ATOM 673 C CA . TYR A 1 84 ? -5.228 -6.309 -15.394 1.00 98.62 84 TYR A CA 1
ATOM 674 C C . TYR A 1 84 ? -5.368 -5.975 -13.910 1.00 98.62 84 TYR A C 1
ATOM 676 O O . TYR A 1 84 ? -4.797 -5.022 -13.408 1.00 98.62 84 TYR A O 1
ATOM 684 N N . TRP A 1 85 ? -6.036 -6.858 -13.173 1.00 98.62 85 TRP A N 1
ATOM 685 C CA . TRP A 1 85 ? -6.278 -6.644 -11.750 1.00 98.62 85 TRP A CA 1
ATOM 686 C C . TRP A 1 85 ? -5.121 -7.203 -10.925 1.00 98.62 85 TRP A C 1
ATOM 688 O O . TRP A 1 85 ? -5.000 -8.421 -10.726 1.00 98.62 85 TRP A O 1
ATOM 698 N N . ALA A 1 86 ? -4.256 -6.322 -10.436 1.00 98.69 86 ALA A N 1
ATOM 699 C CA . ALA A 1 86 ? -3.128 -6.687 -9.602 1.00 98.69 86 ALA A CA 1
ATOM 700 C C . ALA A 1 86 ? -3.579 -7.130 -8.205 1.00 98.69 86 ALA A C 1
ATOM 702 O O . ALA A 1 86 ? -4.467 -6.574 -7.557 1.00 98.69 86 ALA A O 1
ATOM 703 N N . THR A 1 87 ? -2.903 -8.155 -7.690 1.00 98.75 87 THR A N 1
ATOM 704 C CA . THR A 1 87 ? -3.014 -8.510 -6.272 1.00 98.75 87 THR A CA 1
ATOM 705 C C . THR A 1 87 ? -2.424 -7.394 -5.396 1.00 98.75 87 THR A C 1
ATOM 707 O O . THR A 1 87 ? -1.502 -6.704 -5.839 1.00 98.75 87 THR A O 1
ATOM 710 N N . PRO A 1 88 ? -2.814 -7.279 -4.107 1.00 98.62 88 PRO A N 1
ATOM 711 C CA . PRO A 1 88 ? -2.224 -6.287 -3.205 1.00 98.62 88 PRO A CA 1
ATOM 712 C C . PRO A 1 88 ? -0.691 -6.344 -3.167 1.00 98.62 88 PRO A C 1
ATOM 714 O O . PRO A 1 88 ? -0.018 -5.317 -3.125 1.00 98.62 88 PRO A O 1
ATOM 717 N N . LEU A 1 89 ? -0.119 -7.554 -3.212 1.00 97.88 89 LEU A N 1
ATOM 718 C CA . LEU A 1 89 ? 1.330 -7.726 -3.214 1.00 97.88 89 LEU A CA 1
ATOM 719 C C . LEU A 1 89 ? 1.961 -7.243 -4.523 1.00 97.88 89 LEU A C 1
ATOM 721 O O . LEU A 1 89 ? 3.033 -6.655 -4.469 1.00 97.88 89 LEU A O 1
ATOM 725 N N . GLN A 1 90 ? 1.320 -7.450 -5.675 1.00 98.44 90 GLN A N 1
ATOM 726 C CA . GLN A 1 90 ? 1.815 -6.931 -6.952 1.00 98.44 90 GLN A CA 1
ATOM 727 C C . GLN A 1 90 ? 1.833 -5.400 -6.954 1.00 98.44 90 GLN A C 1
ATOM 729 O O . GLN A 1 90 ? 2.901 -4.837 -7.184 1.00 98.44 90 GLN A O 1
ATOM 734 N N . THR A 1 91 ? 0.728 -4.749 -6.575 1.00 98.62 91 THR A N 1
ATOM 735 C CA . THR A 1 91 ? 0.632 -3.282 -6.445 1.00 98.62 91 THR A CA 1
ATOM 736 C C . THR A 1 91 ? 1.729 -2.720 -5.536 1.00 98.62 91 THR A C 1
ATOM 738 O O . THR A 1 91 ? 2.391 -1.730 -5.852 1.00 98.62 91 THR A O 1
ATOM 741 N N . LEU A 1 92 ? 1.985 -3.375 -4.398 1.00 98.31 92 LEU A N 1
ATOM 742 C CA . LEU A 1 92 ? 3.039 -2.952 -3.479 1.00 98.31 92 LEU A CA 1
ATOM 743 C C . LEU A 1 92 ? 4.438 -3.267 -4.012 1.00 98.31 92 LEU A C 1
ATOM 745 O O . LEU A 1 92 ? 5.329 -2.437 -3.871 1.00 98.31 92 LEU A O 1
ATOM 749 N N . VAL A 1 93 ? 4.688 -4.428 -4.614 1.00 97.12 93 VAL A N 1
ATOM 750 C CA . VAL A 1 93 ? 6.028 -4.805 -5.092 1.00 97.12 93 VAL A CA 1
ATOM 751 C C . VAL A 1 93 ? 6.474 -3.906 -6.238 1.00 97.12 93 VAL A C 1
ATOM 753 O O . VAL A 1 93 ? 7.596 -3.398 -6.178 1.00 97.12 93 VAL A O 1
ATOM 756 N N . THR A 1 94 ? 5.607 -3.656 -7.220 1.00 97.62 94 THR A N 1
ATOM 757 C CA . THR A 1 94 ? 5.910 -2.756 -8.344 1.00 97.62 94 THR A CA 1
ATOM 758 C C . THR A 1 94 ? 5.815 -1.285 -7.951 1.00 97.62 94 THR A C 1
ATOM 760 O O . THR A 1 94 ? 6.411 -0.444 -8.617 1.00 97.62 94 THR A O 1
ATOM 763 N N . LYS A 1 95 ? 5.128 -0.979 -6.837 1.00 98.00 95 LYS A N 1
ATOM 764 C CA . LYS A 1 95 ? 4.839 0.385 -6.370 1.00 98.00 95 LYS A CA 1
ATOM 765 C C . LYS A 1 95 ? 4.048 1.189 -7.418 1.00 98.00 95 LYS A C 1
ATOM 767 O O . LYS A 1 95 ? 4.141 2.415 -7.439 1.00 98.00 95 LYS A O 1
ATOM 772 N N . ALA A 1 96 ? 3.240 0.503 -8.227 1.00 98.50 96 ALA A N 1
ATOM 773 C CA . ALA A 1 96 ? 2.363 1.092 -9.231 1.00 98.50 96 ALA A CA 1
ATOM 774 C C . ALA A 1 96 ? 1.028 0.332 -9.334 1.00 98.50 96 ALA A C 1
ATOM 776 O O . ALA A 1 96 ? 0.975 -0.865 -9.044 1.00 98.50 96 ALA A O 1
ATOM 777 N N . GLY A 1 97 ? -0.029 1.024 -9.754 1.00 98.62 97 GLY A N 1
ATOM 778 C CA . GLY A 1 97 ? -1.342 0.452 -10.076 1.00 98.62 97 GLY A CA 1
ATOM 779 C C . GLY A 1 97 ? -2.346 1.541 -10.444 1.00 98.62 97 GLY A C 1
ATOM 780 O O . GLY A 1 97 ? -2.072 2.722 -10.226 1.00 98.62 97 GLY A O 1
ATOM 781 N N . ASP A 1 98 ? -3.496 1.178 -10.990 1.00 98.69 98 ASP A N 1
ATOM 782 C CA . ASP A 1 98 ? -4.590 2.106 -11.282 1.00 98.69 98 ASP A CA 1
ATOM 783 C C . ASP A 1 98 ? -5.757 1.960 -10.284 1.00 98.69 98 ASP A C 1
ATOM 785 O O . ASP A 1 98 ? -5.547 1.717 -9.089 1.00 98.69 98 ASP A O 1
ATOM 789 N N . CYS A 1 99 ? -6.992 2.265 -10.689 1.00 98.44 99 CYS A N 1
ATOM 790 C CA . CYS A 1 99 ? -8.064 2.515 -9.728 1.00 98.44 99 CYS A CA 1
ATOM 791 C C . CYS A 1 99 ? -8.512 1.246 -8.988 1.00 98.44 99 CYS A C 1
ATOM 793 O O . CYS A 1 99 ? -8.746 1.282 -7.771 1.00 98.44 99 CYS A O 1
ATOM 795 N N . GLU A 1 100 ? -8.578 0.127 -9.694 1.00 98.69 100 GLU A N 1
ATOM 796 C CA . GLU A 1 100 ? -8.913 -1.196 -9.190 1.00 98.69 100 GLU A CA 1
ATOM 797 C C . GLU A 1 100 ? -7.797 -1.746 -8.311 1.00 98.69 100 GLU A C 1
ATOM 799 O O . GLU A 1 100 ? -8.082 -2.188 -7.199 1.00 98.69 100 GLU A O 1
ATOM 804 N N . ASP A 1 101 ? -6.539 -1.619 -8.726 1.00 98.81 101 ASP A N 1
ATOM 805 C CA . ASP A 1 101 ? -5.371 -2.103 -7.990 1.00 98.81 101 ASP A CA 1
ATOM 806 C C . ASP A 1 101 ? -5.290 -1.464 -6.600 1.00 98.81 101 ASP A C 1
ATOM 808 O O . ASP A 1 101 ? -5.147 -2.136 -5.570 1.00 98.81 101 ASP A O 1
ATOM 812 N N . LEU A 1 102 ? -5.449 -0.137 -6.552 1.00 98.81 102 LEU A N 1
ATOM 813 C CA . LEU A 1 102 ? -5.466 0.620 -5.303 1.00 98.81 102 LEU A CA 1
ATOM 814 C C . LEU A 1 102 ? -6.671 0.226 -4.437 1.00 98.81 102 LEU A C 1
ATOM 816 O O . LEU A 1 102 ? -6.546 0.130 -3.214 1.00 98.81 102 LEU A O 1
ATOM 820 N N . SER A 1 103 ? -7.835 -0.010 -5.043 1.00 98.69 103 SER A N 1
ATOM 821 C CA . SER A 1 103 ? -9.048 -0.406 -4.318 1.00 98.69 103 SER A CA 1
ATOM 822 C C . SER A 1 103 ? -8.934 -1.818 -3.737 1.00 98.69 103 SER A C 1
ATOM 824 O O . SER A 1 103 ? -9.266 -2.027 -2.569 1.00 98.69 103 SER A O 1
ATOM 826 N N . ILE A 1 104 ? -8.386 -2.767 -4.498 1.00 98.81 104 ILE A N 1
ATOM 827 C CA . ILE A 1 104 ? -8.126 -4.151 -4.086 1.00 98.81 104 ILE A CA 1
ATOM 828 C C . ILE A 1 104 ? -7.123 -4.178 -2.930 1.00 98.81 104 ILE A C 1
ATOM 830 O O . ILE A 1 104 ? -7.369 -4.831 -1.911 1.00 98.81 104 ILE A O 1
ATOM 834 N N . ALA A 1 105 ? -6.021 -3.426 -3.035 1.00 98.75 105 ALA A N 1
ATOM 835 C CA . ALA A 1 105 ? -5.037 -3.323 -1.961 1.00 98.75 105 ALA A CA 1
ATOM 836 C C . ALA A 1 105 ? -5.662 -2.785 -0.663 1.00 98.75 105 ALA A C 1
ATOM 838 O O . ALA A 1 105 ? -5.464 -3.374 0.404 1.00 98.75 105 ALA A O 1
ATOM 839 N N . LYS A 1 106 ? -6.464 -1.712 -0.746 1.00 98.81 106 LYS A N 1
ATOM 840 C CA . LYS A 1 106 ? -7.165 -1.136 0.416 1.00 98.81 106 LYS A CA 1
ATOM 841 C C . LYS A 1 106 ? -8.159 -2.120 1.027 1.00 98.81 106 LYS A C 1
ATOM 843 O O . LYS A 1 106 ? -8.146 -2.308 2.242 1.00 98.81 106 LYS A O 1
ATOM 848 N N . TYR A 1 107 ? -8.980 -2.762 0.198 1.00 98.69 107 TYR A N 1
ATOM 849 C CA . TYR A 1 107 ? -9.980 -3.734 0.635 1.00 98.69 107 TYR A CA 1
ATOM 850 C C . TYR A 1 107 ? -9.342 -4.851 1.466 1.00 98.69 107 TYR A C 1
ATOM 852 O O . TYR A 1 107 ? -9.693 -5.027 2.632 1.00 98.69 107 TYR A O 1
ATOM 860 N N . PHE A 1 108 ? -8.332 -5.537 0.923 1.00 98.50 108 PHE A N 1
ATOM 861 C CA . PHE A 1 108 ? -7.714 -6.663 1.624 1.00 98.50 108 PHE A CA 1
ATOM 862 C C . PHE A 1 108 ? -6.963 -6.252 2.897 1.00 98.50 108 PHE A C 1
ATOM 864 O O . PHE A 1 108 ? -6.966 -7.016 3.863 1.00 98.50 108 PHE A O 1
ATOM 871 N N . ALA A 1 109 ? -6.367 -5.053 2.955 1.00 98.38 109 ALA A N 1
ATOM 872 C CA . ALA A 1 109 ? -5.809 -4.543 4.212 1.00 98.38 109 ALA A CA 1
ATOM 873 C C . ALA A 1 109 ? -6.885 -4.339 5.279 1.00 98.38 109 ALA A C 1
ATOM 875 O O . ALA A 1 109 ? -6.702 -4.755 6.421 1.00 98.38 109 ALA A O 1
ATOM 876 N N . LEU A 1 110 ? -8.000 -3.704 4.920 1.00 98.62 110 LEU A N 1
ATOM 877 C CA . LEU A 1 110 ? -9.083 -3.408 5.858 1.00 98.62 110 LEU A CA 1
ATOM 878 C C . LEU A 1 110 ? -9.757 -4.689 6.355 1.00 98.62 110 LEU A C 1
ATOM 880 O O . LEU A 1 110 ? -9.996 -4.823 7.557 1.00 98.62 110 LEU A O 1
ATOM 884 N N . THR A 1 111 ? -9.971 -5.665 5.468 1.00 98.00 111 THR A N 1
ATOM 885 C CA . THR A 1 111 ? -10.441 -7.004 5.846 1.00 98.00 111 THR A CA 1
ATOM 886 C C . THR A 1 111 ? -9.464 -7.678 6.811 1.00 98.00 111 THR A C 1
ATOM 888 O O . THR A 1 111 ? -9.884 -8.222 7.830 1.00 98.00 111 THR A O 1
ATOM 891 N N . ALA A 1 112 ? -8.151 -7.590 6.561 1.00 97.56 112 ALA A N 1
ATOM 892 C CA . ALA A 1 112 ? -7.136 -8.136 7.465 1.00 97.56 112 ALA A CA 1
ATOM 893 C C . ALA A 1 112 ? -7.085 -7.418 8.831 1.00 97.56 112 ALA A C 1
ATOM 895 O O . ALA A 1 112 ? -6.688 -8.020 9.827 1.00 97.56 112 ALA A O 1
ATOM 896 N N . MET A 1 113 ? -7.531 -6.159 8.906 1.00 97.88 113 MET A N 1
ATOM 897 C CA . MET A 1 113 ? -7.723 -5.410 10.158 1.00 97.88 113 MET A CA 1
ATOM 898 C C . MET A 1 113 ? -9.080 -5.679 10.838 1.00 97.88 113 MET A C 1
ATOM 900 O O . MET A 1 113 ? -9.414 -5.024 11.832 1.00 97.88 113 MET A O 1
ATOM 904 N N . GLY A 1 114 ? -9.873 -6.615 10.314 1.00 97.06 114 GLY A N 1
ATOM 905 C CA . GLY A 1 114 ? -11.140 -7.045 10.900 1.00 97.06 114 GLY A CA 1
ATOM 906 C C . GLY A 1 114 ? -12.339 -6.153 10.578 1.00 97.06 114 GLY A C 1
ATOM 907 O O . GLY A 1 114 ? -13.337 -6.240 11.289 1.00 97.06 114 GLY A O 1
ATOM 908 N N . ILE A 1 115 ? -12.270 -5.299 9.549 1.00 96.81 115 ILE A N 1
ATOM 909 C CA . ILE A 1 115 ? -13.485 -4.667 9.013 1.00 96.81 115 ILE A CA 1
ATOM 910 C C . ILE A 1 115 ? -14.302 -5.743 8.292 1.00 96.81 115 ILE A C 1
ATOM 912 O O . ILE A 1 115 ? -13.775 -6.463 7.441 1.00 96.81 115 ILE A O 1
ATOM 916 N N . SER A 1 116 ? -15.578 -5.868 8.654 1.00 89.06 116 SER A N 1
ATOM 917 C CA . SER A 1 116 ? -16.504 -6.801 8.011 1.00 89.06 116 SER A CA 1
ATOM 918 C C . SER A 1 116 ? -16.755 -6.407 6.555 1.00 89.06 116 SER A C 1
ATOM 920 O O . SER A 1 116 ? -16.975 -5.226 6.277 1.00 89.06 116 SER A O 1
ATOM 922 N N . ALA A 1 117 ? -16.736 -7.401 5.665 1.00 73.38 117 ALA A N 1
ATOM 923 C CA . ALA A 1 117 ? -17.164 -7.265 4.273 1.00 73.38 117 ALA A CA 1
ATOM 924 C C 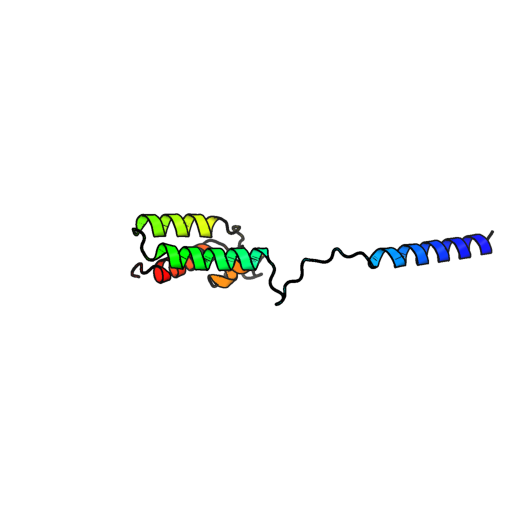. ALA A 1 117 ? -18.692 -7.196 4.148 1.00 73.38 117 ALA A C 1
ATOM 926 O O . ALA A 1 117 ? -19.378 -7.793 5.013 1.00 73.38 117 ALA A O 1
#

Foldseek 3Di:
DVVVVVVVVVVVVVVVVVVPPDDPPDPDPPPPADPVLVVLVVVLVVLLVVLLPDDLVVLLVSLLVSLVQQAEDQCCVVVVDNDDADALSRCSRSSYYHDNNSVNVSVVSSVSSVDDD

Sequence (117 aa):
MKAIFKHFFVIVVINSLIACAGAPKNPHSIDGINPETRQRIEAWKTLIEQGAKKPDIDKLNAVNDFVNKVEFVYDIYHWGKQDYWATPLQTLVTKAGDCEDLSIAKYFALTAMGISA

Radius of gyration: 24.17 Å; chains: 1; bounding box: 71×20×56 Å

InterPro domains:
  IP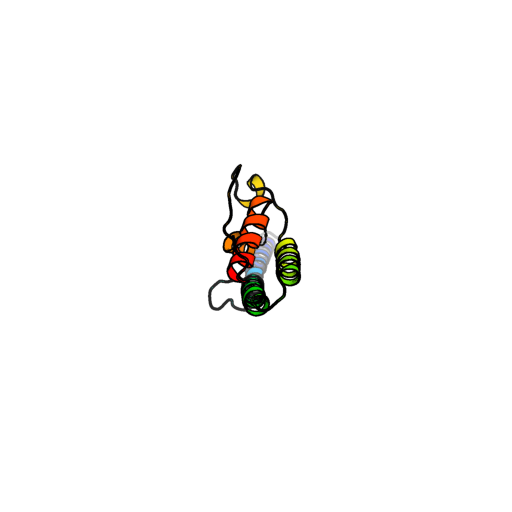R010319 Transglutaminase-like cysteine peptidase, predicted [PF06035] (53-116)
  IPR010319 Transglutaminase-like cysteine peptidase, predicted [PTHR39327] (39-115)
  IPR038765 Papain-like cysteine peptidase superfamily [SSF54001] (36-117)

Secondary structure (DSSP, 8-state):
-HHHHHHHHHHHHHHHHGGGS--------TTS--HHHHHHHHHHHHHHHHHTTS-HHHHHHHHHHHHTTSEE--HHHHTSSSS----HHHHHHHTEE-HHHHHHHHHHHHHHTT---